Protein AF-A0A920GAP1-F1 (afdb_monomer)

Nearest PDB structures (foldseek):
  6scs-assembly1_B  TM=5.843E-01  e=3.873E-02  Corynebacterium glutamicum ATCC 13032
  6sat-assembly1_A  TM=5.643E-01  e=3.873E-02  Corynebacterium glutamicum ATCC 13032
  6scq-assembly1_A  TM=5.765E-01  e=6.232E-02  Corynebacterium glutamicum ATCC 13032
  3p04-assembly1_A  TM=5.779E-01  e=7.641E-02  Corynebacterium glutamicum
  8hzt-assembly1_B  TM=5.497E-01  e=1.149E-01  Bacillus subtilis

Solvent-accessible surface area (backbone atoms only — not comparable to full-atom values): 4047 Å² total; per-residue (Å²): 113,50,69,57,87,76,50,78,43,59,70,43,30,47,49,53,45,71,74,48,53,84,77,55,51,67,74,24,39,46,32,42,44,64,39,28,96,45,74,94,79,33,58,52,24,42,33,51,52,48,55,52,38,58,76,63,58,33,42,84,75,50,73,57,91,38,31,40,34,28,33,32,94

Structure (mmCIF, N/CA/C/O backbo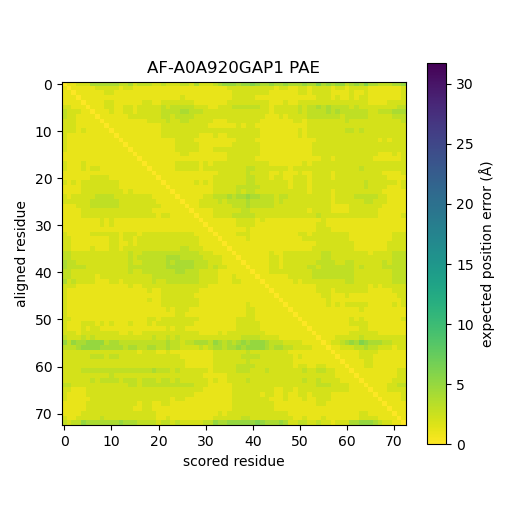ne):
data_AF-A0A920GAP1-F1
#
_entry.id   AF-A0A920GAP1-F1
#
loop_
_atom_site.group_PDB
_atom_site.id
_atom_site.type_symbol
_atom_site.label_atom_id
_atom_site.label_alt_id
_atom_site.label_comp_id
_atom_site.label_asym_id
_atom_site.label_entity_id
_atom_site.label_seq_id
_atom_site.pdbx_PDB_ins_code
_atom_site.Cartn_x
_atom_site.Cartn_y
_atom_site.Cartn_z
_atom_site.occupancy
_atom_site.B_iso_or_equiv
_atom_site.auth_seq_id
_atom_site.auth_comp_id
_atom_site.auth_asym_id
_atom_site.auth_atom_id
_atom_site.pdbx_PDB_model_num
ATOM 1 N N . MET A 1 1 ? -12.452 5.828 2.925 1.00 94.56 1 MET A N 1
ATOM 2 C CA . MET A 1 1 ? -11.652 4.900 2.106 1.00 94.56 1 MET A CA 1
ATOM 3 C C . MET A 1 1 ? -10.620 5.736 1.384 1.00 94.56 1 MET A C 1
ATOM 5 O O . MET A 1 1 ? -10.988 6.793 0.885 1.00 94.56 1 MET A O 1
ATOM 9 N N . LEU A 1 2 ? -9.372 5.288 1.374 1.00 98.50 2 LEU A N 1
ATOM 10 C CA . LEU A 1 2 ? -8.322 5.757 0.479 1.00 98.50 2 LEU A CA 1
ATOM 11 C C . LEU A 1 2 ? -7.932 4.586 -0.423 1.00 98.50 2 LEU A C 1
ATOM 13 O O . LEU A 1 2 ? -7.885 3.455 0.055 1.00 98.50 2 LEU A O 1
ATOM 17 N N . PHE A 1 3 ? -7.628 4.865 -1.683 1.00 98.75 3 PHE A N 1
ATOM 18 C CA . PHE A 1 3 ? -6.961 3.937 -2.586 1.00 98.75 3 PHE A CA 1
ATOM 19 C C . PHE A 1 3 ?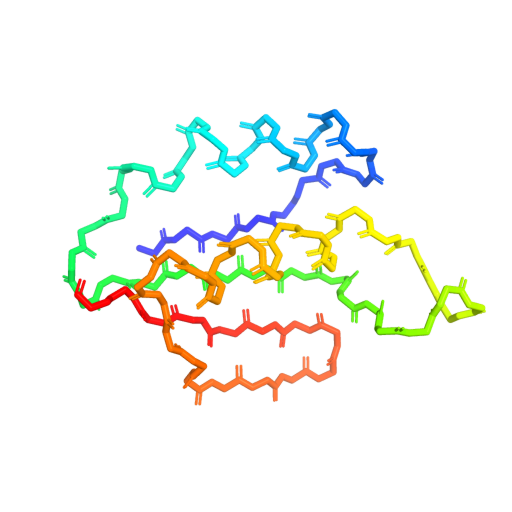 -5.699 4.634 -3.094 1.00 98.75 3 PHE A C 1
ATOM 21 O O . PHE A 1 3 ? -5.781 5.769 -3.562 1.00 98.75 3 PHE A O 1
ATOM 28 N N . ILE A 1 4 ? -4.535 4.008 -2.916 1.00 98.69 4 ILE A N 1
ATOM 29 C CA . ILE A 1 4 ? -3.263 4.534 -3.415 1.00 98.69 4 ILE A CA 1
ATOM 30 C C . ILE A 1 4 ? -3.050 3.953 -4.813 1.00 98.69 4 ILE A C 1
ATOM 32 O O . ILE A 1 4 ? -2.540 2.846 -4.989 1.00 98.69 4 ILE A O 1
ATOM 36 N N . ASP A 1 5 ? -3.524 4.746 -5.773 1.00 98.50 5 ASP A N 1
ATOM 37 C CA . ASP A 1 5 ? -3.695 4.519 -7.217 1.00 98.50 5 ASP A CA 1
ATOM 38 C C . ASP A 1 5 ? -2.668 5.374 -8.010 1.00 98.50 5 ASP A C 1
ATOM 40 O O . ASP A 1 5 ? -2.967 5.935 -9.060 1.00 98.50 5 ASP A O 1
ATOM 44 N N . GLY A 1 6 ? -1.484 5.588 -7.412 1.00 97.81 6 GLY A N 1
ATOM 45 C CA . GLY A 1 6 ? -0.568 6.695 -7.723 1.00 97.81 6 GLY A CA 1
ATOM 46 C C . GLY A 1 6 ? 0.755 6.317 -8.403 1.00 97.81 6 GLY A C 1
ATOM 47 O O . GLY A 1 6 ? 0.837 5.423 -9.244 1.00 97.81 6 GLY A O 1
ATOM 48 N N . GLY A 1 7 ? 1.816 7.060 -8.074 1.00 97.81 7 GLY A N 1
ATOM 49 C CA . GLY A 1 7 ? 3.133 6.905 -8.701 1.00 97.81 7 GLY A CA 1
ATOM 50 C C . GLY A 1 7 ? 3.993 5.797 -8.080 1.00 97.81 7 GLY A C 1
ATOM 51 O O . GLY A 1 7 ? 4.139 5.719 -6.865 1.00 97.81 7 GLY A O 1
ATOM 52 N N . HIS A 1 8 ? 4.657 5.003 -8.923 1.00 97.94 8 HIS A N 1
ATOM 53 C CA . HIS A 1 8 ? 5.444 3.824 -8.520 1.00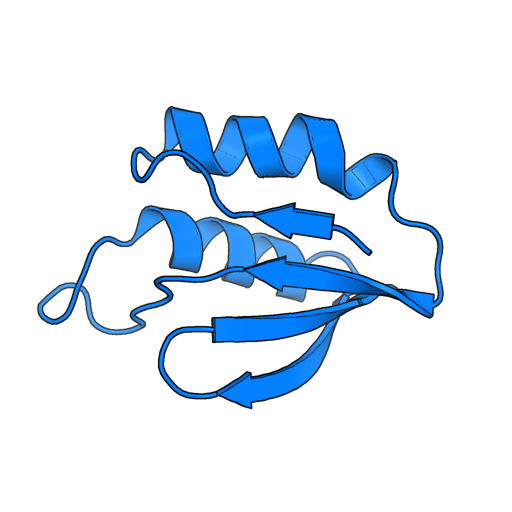 97.94 8 HIS A CA 1
ATOM 54 C C . HIS A 1 8 ? 6.911 4.093 -8.136 1.00 97.94 8 HIS A C 1
ATOM 56 O O . HIS A 1 8 ? 7.706 3.162 -8.018 1.00 97.94 8 HIS A O 1
ATOM 62 N N . SER A 1 9 ? 7.294 5.356 -7.925 1.00 98.62 9 SER A N 1
ATOM 63 C CA . SER A 1 9 ? 8.577 5.676 -7.287 1.00 98.62 9 SER A CA 1
ATOM 64 C C . SER A 1 9 ? 8.428 5.656 -5.762 1.00 98.62 9 SER A C 1
ATOM 66 O O . SER A 1 9 ? 7.351 5.958 -5.250 1.00 98.62 9 SER A O 1
ATOM 68 N N . PHE A 1 10 ? 9.504 5.353 -5.028 1.00 98.69 10 PHE A N 1
ATOM 69 C CA . PHE A 1 10 ? 9.504 5.410 -3.558 1.00 98.69 10 PHE A CA 1
ATOM 70 C C . PHE A 1 10 ? 9.086 6.793 -3.032 1.00 98.69 10 PHE A C 1
ATOM 72 O O . PHE A 1 10 ? 8.308 6.888 -2.087 1.00 98.69 10 PHE A O 1
ATOM 79 N N . GLU A 1 11 ? 9.535 7.868 -3.689 1.00 98.69 11 GLU A N 1
ATOM 80 C CA . GLU A 1 11 ? 9.134 9.241 -3.368 1.00 98.69 11 GLU A CA 1
ATOM 81 C C . GLU A 1 11 ? 7.627 9.452 -3.576 1.00 98.69 11 GLU A C 1
ATOM 83 O O . GLU A 1 11 ? 6.960 10.004 -2.706 1.00 98.69 11 GLU A O 1
ATOM 88 N N . SER A 1 12 ? 7.074 8.997 -4.702 1.00 98.62 12 SER A N 1
ATOM 89 C CA . SER A 1 12 ? 5.647 9.136 -5.013 1.00 98.62 12 SER A CA 1
ATOM 90 C C . SER A 1 12 ? 4.774 8.346 -4.034 1.00 98.62 12 SER A C 1
ATOM 92 O O . SER A 1 12 ? 3.912 8.933 -3.386 1.00 98.62 12 SER A O 1
ATOM 94 N N . ALA A 1 13 ? 5.044 7.048 -3.866 1.00 98.75 13 ALA A N 1
ATOM 95 C CA . ALA A 1 13 ? 4.271 6.172 -2.991 1.00 98.75 13 ALA A CA 1
ATOM 96 C C . ALA A 1 13 ? 4.324 6.635 -1.525 1.00 98.75 13 ALA A C 1
ATOM 98 O O . ALA A 1 13 ? 3.291 6.679 -0.854 1.00 98.75 13 ALA A O 1
ATOM 99 N N . ASN A 1 14 ? 5.502 7.039 -1.030 1.00 98.62 14 ASN A N 1
ATOM 100 C CA . ASN A 1 14 ? 5.627 7.540 0.336 1.00 98.62 14 ASN A CA 1
ATOM 101 C C . ASN A 1 14 ? 4.941 8.901 0.529 1.00 98.62 14 ASN A C 1
ATOM 103 O O . ASN A 1 14 ? 4.282 9.099 1.548 1.00 98.62 14 ASN A O 1
ATOM 107 N N . ASN A 1 15 ? 5.041 9.817 -0.444 1.00 98.75 15 ASN A N 1
ATOM 108 C CA . ASN A 1 15 ? 4.314 11.086 -0.392 1.00 98.75 15 ASN A CA 1
ATOM 109 C C . ASN A 1 15 ? 2.796 10.864 -0.377 1.00 98.75 15 ASN A C 1
ATOM 111 O O . ASN A 1 15 ? 2.116 11.484 0.441 1.00 98.75 15 ASN A O 1
ATOM 115 N N . ASP A 1 16 ? 2.266 9.974 -1.221 1.00 98.69 16 ASP A N 1
ATOM 116 C CA . ASP A 1 16 ? 0.838 9.645 -1.223 1.00 98.69 16 ASP A CA 1
ATOM 117 C C . ASP A 1 16 ? 0.409 9.025 0.117 1.00 98.69 16 ASP A C 1
ATOM 119 O O . ASP A 1 16 ? -0.583 9.455 0.709 1.00 98.69 16 ASP A O 1
ATOM 123 N N . TYR A 1 17 ? 1.184 8.083 0.662 1.00 98.62 17 TYR A N 1
ATOM 124 C CA . TYR A 1 17 ? 0.912 7.514 1.983 1.00 98.62 17 TYR A CA 1
ATOM 125 C C . TYR A 1 17 ? 0.889 8.596 3.078 1.00 98.62 17 TYR A C 1
ATOM 127 O O . TYR A 1 17 ? -0.115 8.752 3.769 1.00 98.62 17 TYR A O 1
ATOM 135 N N . GLU A 1 18 ? 1.952 9.390 3.223 1.00 98.19 18 GLU A N 1
ATOM 136 C CA . GLU A 1 18 ? 2.086 10.352 4.328 1.00 98.19 18 GLU A CA 1
ATOM 137 C C . GLU A 1 18 ? 1.086 11.514 4.253 1.00 98.19 18 GLU A C 1
ATOM 139 O O . GLU A 1 18 ? 0.614 11.987 5.289 1.00 98.19 18 GLU A O 1
ATOM 144 N N . HIS A 1 19 ? 0.702 11.951 3.050 1.00 98.38 19 HIS A N 1
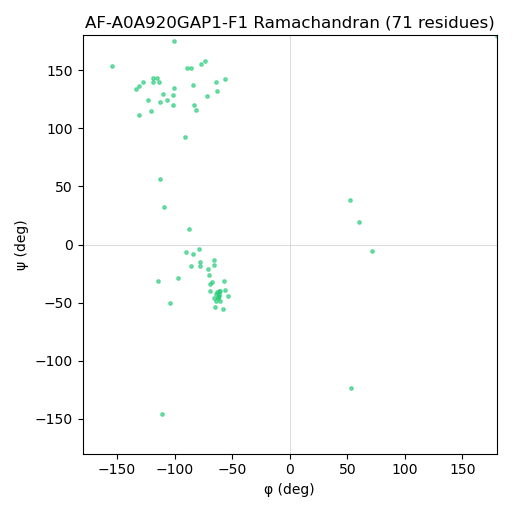ATOM 145 C CA . HIS A 1 19 ? -0.257 13.046 2.889 1.00 98.38 19 HIS A CA 1
ATOM 146 C C . HIS A 1 19 ? -1.722 12.591 2.918 1.00 98.38 19 HIS A C 1
ATOM 148 O O . HIS A 1 19 ? -2.597 13.438 3.137 1.00 98.38 19 HIS A O 1
ATOM 154 N N . TRP A 1 20 ? -2.034 11.306 2.702 1.00 98.56 20 TRP A N 1
ATOM 155 C CA . TRP A 1 20 ? -3.421 10.819 2.648 1.00 98.56 20 TRP A CA 1
ATOM 156 C C . TRP A 1 20 ? -3.819 9.850 3.772 1.00 98.56 20 TRP A C 1
ATOM 158 O O . TRP A 1 20 ? -4.971 9.917 4.205 1.00 98.56 20 TRP A O 1
ATOM 168 N N . GLU A 1 21 ? -2.911 9.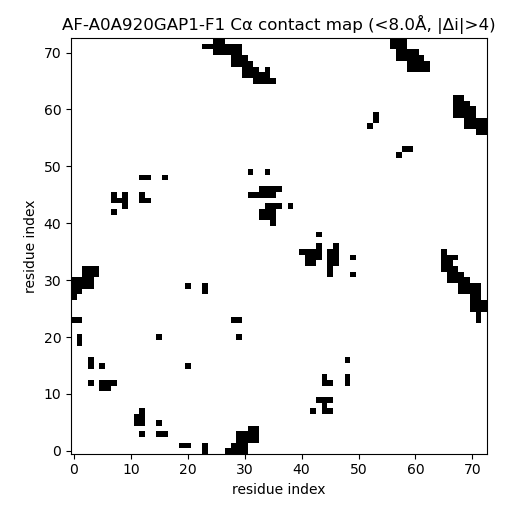031 4.312 1.00 98.12 21 GLU A N 1
ATOM 169 C CA . GLU A 1 21 ? -3.188 8.123 5.442 1.00 98.12 21 GLU A CA 1
ATOM 170 C C . GLU A 1 21 ? -3.787 8.848 6.669 1.00 98.12 21 GLU A C 1
ATOM 172 O O . GLU A 1 21 ? -4.811 8.377 7.181 1.00 98.12 21 GLU A O 1
ATOM 177 N N . PRO A 1 22 ? -3.290 10.028 7.108 1.00 97.56 22 PRO A N 1
ATOM 178 C CA . PRO A 1 22 ? -3.808 10.678 8.316 1.00 97.56 22 PRO A CA 1
ATOM 179 C C . PRO A 1 22 ? -5.266 11.151 8.200 1.00 97.56 22 PRO A C 1
ATOM 181 O O . PRO A 1 22 ? -5.897 11.468 9.207 1.00 97.56 22 PRO A O 1
ATOM 184 N N . LYS A 1 23 ? -5.821 11.192 6.979 1.00 98.19 23 LYS A N 1
ATOM 185 C CA . LYS A 1 23 ? -7.227 11.535 6.698 1.00 98.19 23 LYS A CA 1
ATOM 186 C C . LYS A 1 23 ? -8.165 10.325 6.851 1.00 98.19 23 LYS A C 1
ATOM 188 O O . LYS A 1 23 ? -9.384 10.484 6.787 1.00 98.19 23 LYS A O 1
ATOM 193 N N . ILE A 1 24 ? -7.626 9.118 7.042 1.00 98.06 24 ILE A N 1
ATOM 194 C CA . ILE A 1 24 ? -8.390 7.889 7.272 1.00 98.06 24 ILE A CA 1
ATOM 195 C C . ILE A 1 24 ? -8.759 7.807 8.758 1.00 98.06 24 ILE A C 1
ATOM 197 O O . ILE A 1 24 ? -7.888 7.772 9.627 1.00 98.06 24 ILE A O 1
ATOM 201 N N . VAL A 1 25 ? -10.061 7.765 9.047 1.00 97.88 25 VAL A N 1
ATOM 202 C CA . VAL A 1 25 ? -10.611 7.537 10.396 1.00 97.88 25 VAL A CA 1
ATOM 203 C C . VAL A 1 25 ? -10.455 6.075 10.832 1.00 97.88 25 VAL A C 1
ATOM 205 O O . VAL A 1 25 ? -10.363 5.189 9.985 1.00 97.88 25 VAL A O 1
ATOM 208 N N . ASN A 1 26 ? -10.472 5.798 12.138 1.00 97.94 26 ASN A N 1
ATOM 209 C CA . ASN A 1 26 ? -10.526 4.433 12.682 1.00 97.94 26 ASN A CA 1
ATOM 210 C C . ASN A 1 26 ? -11.753 3.672 12.131 1.00 97.94 26 ASN A C 1
ATOM 212 O O . ASN A 1 26 ? -12.815 4.258 11.913 1.00 97.94 26 ASN A O 1
ATOM 216 N N . GLY A 1 27 ? -11.601 2.375 11.857 1.00 98.06 27 GLY A N 1
ATOM 217 C CA . GLY A 1 27 ? -12.552 1.573 11.074 1.00 98.06 27 GLY A CA 1
ATOM 218 C C . GLY A 1 27 ? -12.559 1.893 9.570 1.00 98.06 27 GLY A C 1
ATOM 219 O O . GLY A 1 27 ? -13.234 1.220 8.793 1.00 98.06 27 GLY A O 1
ATOM 220 N N . GLY A 1 28 ? -11.812 2.912 9.139 1.00 98.44 28 GLY A N 1
ATOM 221 C CA . GLY A 1 28 ? -11.640 3.297 7.748 1.00 98.44 28 GLY A CA 1
ATOM 222 C C . GLY A 1 28 ? -10.680 2.381 6.990 1.00 98.44 28 GLY A C 1
ATOM 223 O O . GLY A 1 28 ? -9.802 1.734 7.556 1.00 98.44 28 GLY A O 1
ATOM 224 N N . CYS A 1 29 ? -10.868 2.355 5.674 1.00 98.31 29 CYS A N 1
ATOM 225 C CA . CYS A 1 29 ? -10.144 1.498 4.744 1.00 98.31 29 CYS A CA 1
ATOM 226 C C . CYS A 1 29 ? -9.014 2.248 4.014 1.00 98.31 29 CYS A C 1
ATOM 228 O O . CYS A 1 29 ? -9.246 3.348 3.497 1.00 98.31 29 CYS A O 1
ATOM 230 N N . LEU A 1 30 ? -7.843 1.609 3.947 1.00 98.81 30 LEU A N 1
ATOM 231 C CA . LEU A 1 30 ? -6.698 1.910 3.085 1.00 98.81 30 LEU A CA 1
ATOM 232 C C . LEU A 1 30 ? -6.546 0.758 2.079 1.00 98.81 30 LEU A C 1
ATOM 234 O O . LEU A 1 30 ? -6.386 -0.388 2.490 1.00 98.81 30 LEU A O 1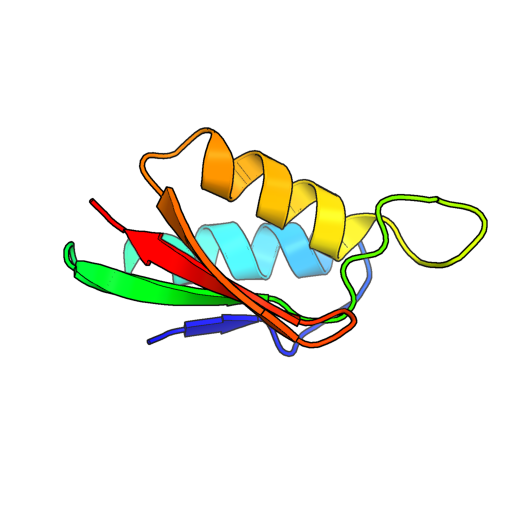
ATOM 238 N N . VAL A 1 31 ? -6.581 1.054 0.783 1.00 98.81 31 VAL A N 1
ATOM 239 C CA . VAL A 1 31 ? -6.305 0.096 -0.297 1.00 98.81 31 VAL A CA 1
ATOM 240 C C . VAL A 1 31 ? -5.015 0.505 -1.009 1.00 98.81 31 VAL A C 1
ATOM 242 O O . VAL A 1 31 ? -4.786 1.695 -1.230 1.00 98.81 31 VAL A O 1
ATOM 245 N N . ILE A 1 32 ? -4.179 -0.465 -1.372 1.00 98.81 32 ILE A N 1
ATOM 246 C CA . ILE A 1 32 ? -2.920 -0.269 -2.108 1.00 98.81 32 ILE A CA 1
ATOM 247 C C . ILE A 1 32 ? -2.874 -1.315 -3.235 1.00 98.81 32 ILE A C 1
ATOM 249 O O . ILE A 1 32 ? -3.200 -2.476 -2.985 1.00 98.81 32 ILE A O 1
ATOM 253 N N . HIS A 1 33 ? -2.514 -0.903 -4.455 1.00 98.62 33 HIS A N 1
ATOM 254 C CA . HIS A 1 33 ? -2.314 -1.789 -5.617 1.00 98.62 33 HIS A CA 1
ATOM 255 C C . HIS A 1 33 ? -0.829 -2.091 -5.874 1.00 98.62 33 HIS A C 1
ATOM 257 O O . HIS A 1 33 ? 0.032 -1.535 -5.195 1.00 98.62 33 HIS A O 1
ATOM 263 N N . ASP A 1 34 ? -0.547 -2.968 -6.842 1.00 98.44 34 ASP A N 1
ATOM 264 C CA . ASP A 1 34 ? 0.799 -3.283 -7.348 1.00 98.44 34 ASP A CA 1
ATOM 265 C C . ASP A 1 34 ? 1.815 -3.655 -6.251 1.00 98.44 34 ASP A C 1
ATOM 267 O O . ASP A 1 34 ? 3.003 -3.333 -6.296 1.00 98.44 34 ASP A O 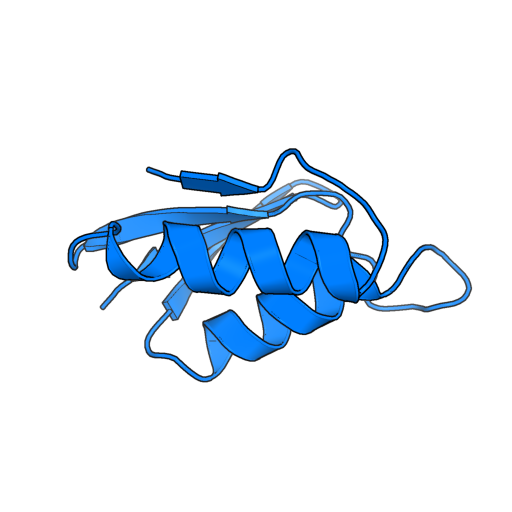1
ATOM 271 N N . ILE A 1 35 ? 1.329 -4.394 -5.248 1.00 98.56 35 ILE A N 1
ATOM 272 C CA . ILE A 1 35 ? 2.150 -5.020 -4.214 1.00 98.56 35 ILE A CA 1
ATOM 273 C C . ILE A 1 35 ? 2.736 -6.326 -4.751 1.00 98.56 35 ILE A C 1
ATOM 275 O O . ILE A 1 35 ? 2.014 -7.302 -4.972 1.00 98.56 35 ILE A O 1
ATOM 279 N N . PHE A 1 36 ? 4.063 -6.354 -4.850 1.00 98.56 36 PHE A N 1
ATOM 280 C CA . PHE A 1 36 ? 4.859 -7.543 -5.135 1.00 98.56 36 PHE A CA 1
ATOM 281 C C . PHE A 1 36 ? 5.830 -7.788 -3.975 1.00 98.56 36 PHE A C 1
ATOM 283 O O . PHE A 1 36 ? 6.724 -6.979 -3.738 1.00 98.56 36 PHE A O 1
ATOM 290 N N . GLU A 1 37 ? 5.685 -8.894 -3.244 1.00 97.12 37 GLU A N 1
ATOM 291 C CA . GLU A 1 37 ? 6.653 -9.284 -2.204 1.00 97.12 37 GLU A CA 1
ATOM 292 C C . GLU A 1 37 ? 8.003 -9.756 -2.763 1.00 97.12 37 GLU A C 1
ATOM 294 O O . GLU A 1 37 ? 9.006 -9.754 -2.048 1.00 97.12 37 GLU A O 1
ATOM 299 N N . ASN A 1 38 ? 8.031 -10.167 -4.032 1.00 97.69 38 ASN A N 1
ATOM 300 C CA . ASN A 1 38 ? 9.236 -10.565 -4.741 1.00 97.69 38 ASN A CA 1
ATOM 301 C C . ASN A 1 38 ? 9.712 -9.415 -5.658 1.00 97.69 38 ASN A C 1
ATOM 303 O O . ASN A 1 38 ? 8.972 -9.031 -6.568 1.00 97.69 38 ASN A O 1
ATOM 307 N N . PRO A 1 39 ? 10.935 -8.874 -5.485 1.00 97.38 39 PRO A N 1
ATOM 308 C CA . PRO A 1 39 ? 11.456 -7.812 -6.348 1.00 97.38 39 PRO A CA 1
ATOM 309 C C . PRO A 1 39 ? 11.692 -8.249 -7.803 1.00 97.38 39 PRO A C 1
ATOM 311 O O . PRO A 1 39 ? 11.764 -7.383 -8.673 1.00 97.38 39 PRO A O 1
ATOM 314 N N . ASP A 1 40 ? 11.773 -9.556 -8.084 1.00 98.12 40 ASP A N 1
ATOM 315 C CA . ASP A 1 40 ? 11.847 -10.081 -9.456 1.00 98.12 40 ASP A CA 1
ATOM 316 C C . ASP A 1 40 ? 10.474 -10.092 -10.165 1.00 98.12 40 ASP A C 1
ATOM 318 O O . ASP A 1 40 ? 10.412 -10.225 -11.387 1.00 98.12 40 ASP A O 1
ATOM 322 N N . GLU A 1 41 ? 9.369 -9.943 -9.420 1.00 97.81 41 GLU A N 1
ATOM 323 C CA . GLU A 1 41 ? 7.998 -9.900 -9.956 1.00 97.81 41 GLU A CA 1
ATOM 324 C C . GLU A 1 41 ? 7.488 -8.465 -10.154 1.00 97.81 41 GLU A C 1
ATOM 326 O O . GLU A 1 41 ? 6.700 -8.224 -11.069 1.00 97.81 41 GLU A O 1
ATOM 331 N N . GLY A 1 42 ? 7.962 -7.493 -9.362 1.00 97.62 42 GLY A N 1
ATOM 332 C CA . GLY A 1 42 ? 7.588 -6.094 -9.559 1.00 97.62 42 GLY A CA 1
ATOM 333 C C . GLY A 1 42 ? 8.188 -5.074 -8.586 1.00 97.62 42 GLY A C 1
ATOM 334 O O . GLY A 1 42 ? 8.964 -5.377 -7.675 1.00 97.62 42 GLY A O 1
ATOM 335 N N . GLY A 1 43 ? 7.826 -3.809 -8.820 1.00 98.12 43 GLY A N 1
ATOM 336 C CA . GLY A 1 43 ? 8.356 -2.652 -8.099 1.00 98.12 43 GLY A CA 1
ATOM 337 C C . GLY A 1 43 ? 8.012 -2.654 -6.607 1.00 98.12 43 GLY A C 1
ATOM 338 O O . GLY A 1 43 ? 6.901 -2.975 -6.205 1.00 98.12 43 GLY A O 1
ATOM 339 N N . GLN A 1 44 ? 8.973 -2.253 -5.774 1.00 98.75 44 GLN A N 1
ATOM 340 C CA . GLN A 1 44 ? 8.880 -2.397 -4.315 1.00 98.75 44 GLN A CA 1
ATOM 341 C C . GLN A 1 44 ? 8.246 -1.196 -3.586 1.00 98.75 44 GLN A C 1
ATOM 343 O O . GLN A 1 44 ? 7.993 -1.279 -2.387 1.00 98.75 44 GLN A O 1
ATOM 348 N N . ALA A 1 45 ? 7.955 -0.089 -4.278 1.00 98.75 45 ALA A N 1
ATOM 349 C CA . ALA A 1 45 ? 7.420 1.119 -3.643 1.00 98.75 45 ALA A CA 1
ATOM 350 C C . ALA A 1 45 ? 6.015 0.933 -3.011 1.00 98.75 45 ALA A C 1
ATOM 352 O O . ALA A 1 45 ? 5.837 1.371 -1.871 1.00 98.75 45 ALA A O 1
ATOM 353 N N . PRO A 1 46 ? 5.037 0.240 -3.641 1.00 98.75 46 PRO A N 1
ATOM 354 C CA . PRO A 1 46 ? 3.760 -0.069 -2.987 1.00 98.75 46 PRO A CA 1
ATOM 355 C C . PRO A 1 46 ? 3.908 -1.089 -1.849 1.00 98.75 46 PRO A C 1
ATOM 357 O O . PRO A 1 46 ? 3.232 -0.981 -0.824 1.00 98.75 46 PRO A O 1
ATOM 360 N N . TYR A 1 47 ? 4.832 -2.048 -1.988 1.00 98.75 47 TYR A N 1
ATOM 361 C CA . TYR A 1 47 ? 5.148 -3.013 -0.933 1.00 98.75 47 TYR A CA 1
ATOM 362 C C . TYR A 1 47 ? 5.720 -2.327 0.321 1.00 98.75 47 TYR A C 1
ATOM 364 O O . TYR A 1 47 ? 5.300 -2.651 1.432 1.00 98.75 47 TYR A O 1
ATOM 372 N N . GLU A 1 48 ? 6.590 -1.322 0.170 1.00 98.62 48 GLU A N 1
ATOM 373 C CA . GLU A 1 48 ? 7.135 -0.551 1.295 1.00 98.62 48 GLU A CA 1
ATOM 374 C C . GLU A 1 48 ? 6.034 0.164 2.094 1.00 98.62 48 GLU A C 1
ATOM 376 O O . GLU A 1 48 ? 5.966 0.018 3.319 1.00 98.62 48 GLU A O 1
ATOM 381 N N . ILE A 1 49 ? 5.118 0.880 1.428 1.00 98.69 49 ILE A N 1
ATOM 382 C CA . ILE A 1 49 ? 4.023 1.574 2.126 1.00 98.69 49 ILE A CA 1
ATOM 383 C C . ILE A 1 49 ? 2.977 0.608 2.708 1.00 98.69 49 ILE A C 1
ATOM 385 O O . ILE A 1 49 ? 2.370 0.911 3.735 1.00 98.69 49 ILE A O 1
ATOM 389 N N . TYR A 1 50 ? 2.821 -0.589 2.138 1.00 98.69 50 TYR A N 1
ATOM 390 C CA . TYR A 1 50 ? 2.049 -1.679 2.744 1.00 98.69 50 TYR A CA 1
ATOM 391 C C . TYR A 1 50 ? 2.706 -2.197 4.037 1.00 98.69 50 TYR A C 1
ATOM 393 O O . TYR A 1 50 ? 2.030 -2.299 5.064 1.00 98.69 50 TYR A O 1
ATOM 401 N N . GLN A 1 51 ? 4.021 -2.442 4.045 1.00 98.62 51 GLN A N 1
ATOM 402 C CA . GLN A 1 51 ? 4.747 -2.807 5.270 1.00 98.62 51 GLN A CA 1
ATOM 403 C C . GLN A 1 51 ? 4.679 -1.689 6.325 1.00 98.62 51 GLN A C 1
ATOM 405 O O . GLN A 1 51 ? 4.457 -1.961 7.508 1.00 98.62 51 GLN A O 1
ATOM 410 N N . LYS A 1 52 ? 4.780 -0.423 5.899 1.00 98.25 52 LYS A N 1
ATOM 411 C CA . LYS A 1 52 ? 4.584 0.762 6.750 1.00 98.25 52 LYS A CA 1
ATOM 412 C C . LYS A 1 52 ? 3.171 0.806 7.343 1.00 98.25 52 LYS A C 1
ATOM 414 O O . LYS A 1 52 ? 3.036 1.091 8.531 1.00 98.25 52 LYS A O 1
ATOM 419 N N . ALA A 1 53 ? 2.133 0.457 6.581 1.00 98.31 53 ALA A N 1
ATOM 420 C CA . ALA A 1 53 ? 0.762 0.370 7.084 1.00 98.31 53 ALA A CA 1
ATOM 421 C C . ALA A 1 53 ? 0.604 -0.717 8.161 1.00 98.31 53 ALA A C 1
ATOM 423 O O . ALA A 1 53 ? 0.083 -0.432 9.240 1.00 98.31 53 ALA A O 1
ATOM 424 N N . LEU A 1 54 ? 1.107 -1.936 7.920 1.00 98.12 54 LEU A N 1
ATOM 425 C CA . LEU A 1 54 ? 1.037 -3.050 8.884 1.00 98.12 54 LEU A CA 1
ATOM 426 C C . LEU A 1 54 ? 1.673 -2.720 10.245 1.00 98.12 54 LEU A C 1
ATOM 428 O O . LEU A 1 54 ? 1.217 -3.211 11.276 1.00 98.12 54 LEU A O 1
ATOM 432 N N . GLN A 1 55 ? 2.699 -1.868 10.263 1.00 97.56 55 GLN A N 1
ATOM 433 C CA . GLN A 1 55 ? 3.339 -1.394 11.495 1.00 97.56 55 GLN A CA 1
ATOM 434 C C . GLN A 1 55 ? 2.525 -0.299 12.220 1.00 97.56 55 GLN A C 1
AT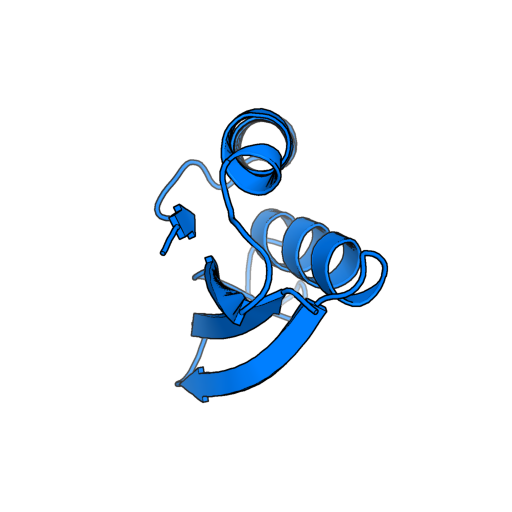OM 436 O O . GLN A 1 55 ? 2.721 -0.080 13.413 1.00 97.56 55 GLN A O 1
ATOM 441 N N . ASN A 1 56 ? 1.590 0.370 11.534 1.00 92.81 56 ASN A N 1
ATOM 442 C CA . ASN A 1 56 ? 0.861 1.555 12.002 1.00 92.81 56 ASN A CA 1
ATOM 443 C C . ASN A 1 56 ? -0.643 1.294 12.231 1.00 92.81 56 ASN A C 1
ATOM 445 O O . ASN A 1 56 ? -1.502 1.987 11.693 1.00 92.81 56 ASN A O 1
ATOM 449 N N . ASN A 1 57 ? -0.972 0.305 13.071 1.00 96.25 57 ASN A N 1
ATOM 450 C CA . ASN A 1 57 ? -2.348 -0.009 13.505 1.00 96.25 57 ASN A CA 1
ATOM 451 C C . ASN A 1 57 ? -3.335 -0.394 12.373 1.00 96.25 57 ASN A C 1
ATOM 453 O O . ASN A 1 57 ? -4.550 -0.368 12.579 1.00 96.25 57 ASN A O 1
ATOM 457 N N . TYR A 1 58 ? -2.846 -0.800 11.198 1.00 98.62 58 TYR A N 1
ATOM 458 C CA . TYR A 1 58 ? -3.680 -1.431 10.173 1.00 98.62 58 TYR A CA 1
ATOM 459 C C . TYR A 1 58 ? -3.738 -2.950 10.333 1.00 98.62 58 TYR A C 1
ATOM 461 O O . TYR A 1 58 ? -2.799 -3.590 10.805 1.00 98.62 58 TYR A O 1
ATOM 469 N N . LYS A 1 59 ? -4.849 -3.543 9.893 1.00 98.50 59 LYS A N 1
ATOM 470 C CA . LYS A 1 59 ? -5.043 -4.995 9.797 1.00 98.50 59 LYS A CA 1
ATOM 471 C C . LYS A 1 59 ? -5.513 -5.357 8.396 1.00 98.50 59 LYS A C 1
ATOM 473 O O . LYS A 1 59 ? -6.347 -4.651 7.833 1.00 98.50 59 LYS A O 1
ATOM 478 N N . ILE A 1 60 ? -5.000 -6.458 7.853 1.00 98.44 60 ILE A N 1
ATOM 479 C CA . ILE A 1 60 ? -5.451 -6.998 6.565 1.00 98.44 60 ILE A CA 1
ATOM 480 C C . ILE A 1 60 ? -6.924 -7.401 6.682 1.00 98.44 60 ILE A C 1
ATOM 482 O O . ILE A 1 60 ? -7.308 -8.080 7.635 1.00 98.44 60 ILE A O 1
ATOM 486 N N . TYR A 1 61 ? -7.730 -6.976 5.711 1.00 98.44 61 TYR A N 1
ATOM 487 C CA . TYR A 1 61 ? -9.120 -7.394 5.542 1.00 98.44 61 TYR A CA 1
ATOM 488 C C . TYR A 1 61 ? -9.249 -8.399 4.395 1.00 98.44 61 TYR A C 1
ATOM 490 O O . TYR A 1 61 ? -9.804 -9.478 4.584 1.00 98.44 61 TYR A O 1
ATOM 498 N N . GLU A 1 62 ? -8.683 -8.072 3.232 1.00 98.31 62 GLU A N 1
ATOM 499 C CA . GLU A 1 62 ? -8.746 -8.897 2.023 1.00 98.31 62 GLU A CA 1
ATOM 500 C C . GLU A 1 62 ? -7.544 -8.601 1.112 1.00 98.31 62 GLU A C 1
ATOM 502 O O . GLU A 1 62 ? -7.000 -7.494 1.140 1.00 98.31 62 GLU A O 1
ATOM 507 N N . ARG A 1 63 ? -7.141 -9.579 0.293 1.00 98.25 63 ARG A N 1
ATOM 508 C CA . ARG A 1 63 ? -6.201 -9.398 -0.821 1.00 98.25 63 ARG A CA 1
ATOM 509 C C . ARG A 1 63 ? -6.779 -10.038 -2.078 1.00 98.25 63 ARG A C 1
ATOM 511 O O . ARG A 1 63 ? -7.258 -11.168 -2.015 1.00 98.25 63 ARG A O 1
ATOM 518 N N . VAL A 1 64 ? -6.668 -9.346 -3.207 1.00 98.19 64 VAL A N 1
ATOM 519 C CA . VAL A 1 64 ? -6.980 -9.868 -4.539 1.00 98.19 64 VAL A CA 1
ATOM 520 C C . VAL A 1 64 ? -5.802 -9.540 -5.450 1.00 98.19 64 VAL A C 1
ATOM 522 O O . VAL A 1 64 ? -5.554 -8.374 -5.743 1.00 98.19 64 VAL A O 1
ATOM 525 N N . ASP A 1 65 ? -5.075 -10.572 -5.878 1.00 97.88 65 ASP A N 1
ATOM 526 C CA . ASP A 1 65 ? -3.872 -10.443 -6.713 1.00 97.88 65 ASP A CA 1
ATOM 527 C C . ASP A 1 65 ? -2.832 -9.475 -6.090 1.00 97.88 65 ASP A C 1
ATOM 529 O O . ASP A 1 65 ? -2.444 -9.664 -4.932 1.00 97.88 65 ASP A O 1
ATOM 533 N N . THR A 1 66 ? -2.411 -8.418 -6.791 1.00 98.38 66 THR A N 1
ATOM 534 C CA . THR A 1 66 ? -1.488 -7.378 -6.292 1.00 98.38 66 THR A CA 1
ATOM 535 C C . THR A 1 66 ? -2.145 -6.322 -5.388 1.00 98.38 66 THR A C 1
ATOM 537 O O . THR A 1 66 ? -1.451 -5.453 -4.858 1.00 98.38 66 THR A O 1
ATOM 540 N N . ILE A 1 67 ? -3.469 -6.369 -5.189 1.00 98.69 67 ILE A N 1
ATOM 541 C CA . ILE A 1 67 ? -4.235 -5.360 -4.442 1.00 98.69 67 ILE A CA 1
ATOM 542 C C . ILE A 1 67 ? -4.544 -5.856 -3.028 1.00 98.69 67 ILE A C 1
ATOM 544 O O . ILE A 1 67 ? -5.135 -6.925 -2.857 1.00 98.69 67 ILE A O 1
ATOM 548 N N . ILE A 1 68 ? -4.230 -5.053 -2.005 1.00 98.69 68 ILE A N 1
ATOM 549 C CA . ILE A 1 68 ? -4.606 -5.339 -0.613 1.00 98.69 68 ILE A CA 1
ATOM 550 C C . ILE A 1 68 ? -5.516 -4.265 -0.015 1.00 98.69 68 ILE A C 1
ATOM 552 O O . ILE A 1 68 ? -5.312 -3.066 -0.207 1.00 98.69 68 ILE A O 1
ATOM 556 N N . CYS A 1 69 ? -6.507 -4.713 0.754 1.00 98.75 69 CYS A N 1
ATOM 557 C CA . CYS A 1 69 ? -7.403 -3.890 1.554 1.00 98.75 69 CYS A CA 1
ATOM 558 C C . CYS A 1 69 ? -7.047 -4.028 3.040 1.00 98.75 69 CYS A C 1
ATOM 560 O O . CYS A 1 69 ? -7.029 -5.131 3.599 1.00 98.75 69 CYS A O 1
ATOM 562 N N . LEU A 1 70 ? -6.786 -2.894 3.686 1.00 98.75 70 LEU A N 1
ATOM 563 C CA . LEU A 1 70 ? -6.433 -2.776 5.095 1.00 98.75 70 LEU A CA 1
ATOM 564 C C . LEU A 1 70 ? -7.477 -1.937 5.841 1.00 98.75 70 LEU A C 1
ATOM 566 O O . LEU A 1 70 ? -7.958 -0.927 5.325 1.00 98.75 70 LEU A O 1
ATOM 570 N N . ILE A 1 71 ? -7.776 -2.302 7.087 1.00 98.69 71 ILE A N 1
ATOM 571 C CA . ILE A 1 71 ? -8.640 -1.531 7.992 1.00 98.69 71 ILE A CA 1
ATOM 572 C C . ILE A 1 71 ? -7.806 -0.933 9.123 1.00 98.69 71 ILE A C 1
ATOM 574 O O . ILE A 1 71 ? -7.050 -1.648 9.784 1.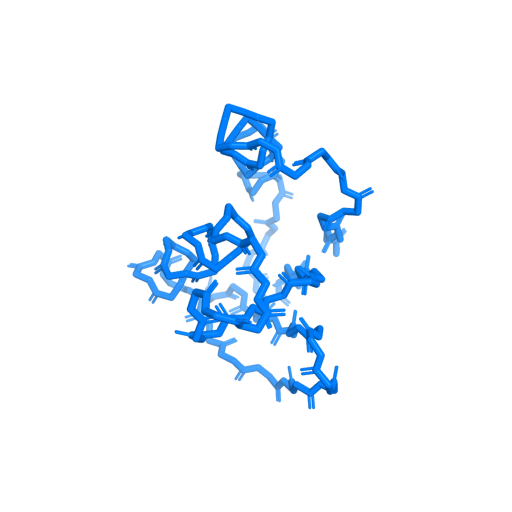00 98.69 71 ILE A O 1
ATOM 578 N N . LYS A 1 72 ? -7.968 0.372 9.352 1.00 98.50 72 LYS A N 1
ATOM 579 C CA . LYS A 1 72 ? -7.375 1.114 10.470 1.00 98.50 72 LYS A CA 1
ATOM 580 C C . LYS A 1 72 ? -8.083 0.731 11.774 1.00 98.50 72 LYS A C 1
ATOM 582 O O . LYS A 1 72 ? -9.314 0.787 11.826 1.00 98.50 72 LYS A O 1
ATOM 587 N N . GLY A 1 73 ? -7.341 0.336 12.810 1.00 95.31 73 GLY A N 1
ATOM 588 C CA . GLY A 1 73 ? -7.871 0.209 14.181 1.00 95.31 73 GLY A CA 1
ATOM 589 C C . GLY A 1 73 ? -8.203 1.561 14.804 1.00 95.31 73 GLY A C 1
ATOM 590 O O . GLY A 1 73 ? -7.790 2.588 14.233 1.00 95.31 73 GLY A O 1
#

Foldseek 3Di:
DDECPWDLDLVILVVCLVVCVVVADAQGKYKYFQADPDVVVHGCNSVVSVVVQVVQQWDWDDDDDRMTMIGHD

Mean predicted aligned error: 1.7 Å

Radius of gyration: 11.21 Å; Cα contacts (8 Å, |Δi|>4): 129; chains: 1; bounding box: 24×24×24 Å

Sequence (73 aa):
MLFIDGGHSFESANNDYEHWEPKIVNGGCLVIHDIFENPDEGGQAPYEIYQKALQNNYKIYERVDTIICLIKG

pLDDT: mean 98.17, std 0.96, range [92.81, 98.81]

Secondary structure (DSSP, 8-state):
-EEE----SHHHHHHHHHHHGGGPPTT-EEEE----SSTTTS-SHHHHHHHHHHHTTEEEEEEETTEEEEEE-